Protein AF-A0A8J9RYU3-F1 (afdb_monomer_lite)

InterPro domains:
  IPR037034 RNA polymerase Rpb2, domain 2 superfamily [G3DSA:3.90.1110.10] (26-103)

Sequence (103 aa):
DNEFGGYFIVGGIERCVRLLQVPRRNHATAIQRSSYKNRGNTYTDLGVAMRCARHNGDMSAITNTVHYLTTGGANLKFVAKKQEFLIPAILILRALSGSESQT

Foldseek 3Di:
DDDDDQWDQDVNDTGHDDDDDDPDAQDWDWFQAPCQCVVDVFWHSTKIWHFYADPPPPRDTWIWMWTQTPVRWIWIWTADPNDIDTHTPVVVVDVVVDDPPPD

Organism: Phaeodactylum tricornutum (NCBI:txid2850)

Radius of gyration: 20.26 Å; chains: 1; bounding box: 52×33×67 Å

Structure (mmCIF, N/CA/C/O backbone):
data_AF-A0A8J9RYU3-F1
#
_entry.id   AF-A0A8J9RYU3-F1
#
loop_
_atom_site.group_PDB
_atom_site.id
_atom_site.type_symbol
_atom_site.label_atom_id
_atom_site.label_alt_id
_atom_site.label_comp_id
_atom_site.label_asym_id
_atom_site.label_entity_id
_atom_site.label_seq_id
_atom_site.pdbx_PDB_ins_code
_atom_site.Cartn_x
_atom_site.Cartn_y
_atom_site.Cartn_z
_atom_site.occupancy
_atom_site.B_iso_or_equiv
_atom_site.auth_seq_id
_atom_site.auth_comp_id
_atom_site.auth_asym_id
_atom_site.auth_atom_id
_atom_site.pdbx_PDB_model_num
ATOM 1 N N . ASP A 1 1 ? 30.457 16.343 -27.448 1.00 52.69 1 ASP A N 1
ATOM 2 C CA . ASP A 1 1 ? 30.043 15.065 -26.839 1.00 52.69 1 ASP A CA 1
ATOM 3 C C . ASP A 1 1 ? 29.448 15.297 -25.459 1.00 52.69 1 ASP A C 1
ATOM 5 O O . ASP A 1 1 ? 30.191 15.396 -24.496 1.00 52.69 1 ASP A O 1
ATOM 9 N N . ASN A 1 2 ? 28.126 15.473 -25.365 1.00 79.12 2 ASN A N 1
ATOM 10 C CA . ASN A 1 2 ? 27.411 15.598 -24.087 1.00 79.12 2 ASN A CA 1
ATOM 11 C C . ASN A 1 2 ? 26.034 14.932 -24.221 1.00 79.12 2 ASN A C 1
ATOM 13 O O . ASN A 1 2 ? 25.057 15.584 -24.581 1.00 79.12 2 ASN A O 1
ATOM 17 N N . GLU A 1 3 ? 25.989 13.624 -23.971 1.00 89.69 3 GLU A N 1
ATOM 18 C CA . GLU A 1 3 ? 24.761 12.824 -23.941 1.00 89.69 3 GLU A CA 1
ATOM 19 C C . GLU A 1 3 ? 24.298 12.639 -22.488 1.00 89.69 3 GLU A C 1
ATOM 21 O O . GLU A 1 3 ? 25.108 12.318 -21.617 1.00 89.69 3 GLU A O 1
ATOM 26 N N . PHE A 1 4 ? 23.004 12.849 -22.217 1.00 88.06 4 PHE A N 1
ATOM 27 C CA . PHE A 1 4 ? 22.453 12.839 -20.854 1.00 88.06 4 PHE A CA 1
ATOM 28 C C . PHE A 1 4 ? 22.005 11.446 -20.379 1.00 88.06 4 PHE A C 1
ATOM 30 O O . PHE A 1 4 ? 22.018 11.186 -19.174 1.00 88.06 4 PHE A O 1
ATOM 37 N N . GLY A 1 5 ? 21.621 10.545 -21.293 1.00 92.81 5 GLY A N 1
ATOM 38 C CA . GLY A 1 5 ? 21.154 9.197 -20.947 1.00 92.81 5 GLY A CA 1
ATOM 39 C C . GLY A 1 5 ? 19.857 9.166 -20.117 1.00 92.81 5 GLY A C 1
ATOM 40 O O . GLY A 1 5 ? 19.073 10.113 -20.096 1.00 92.81 5 GLY A O 1
ATOM 41 N N . GLY A 1 6 ? 19.596 8.043 -19.430 1.00 93.69 6 GLY A N 1
ATOM 42 C CA . GLY A 1 6 ? 18.413 7.871 -18.561 1.00 93.69 6 GLY A CA 1
ATOM 43 C C . GLY A 1 6 ? 17.148 7.336 -19.253 1.00 93.69 6 GLY A C 1
ATOM 44 O O . GLY A 1 6 ? 16.065 7.337 -18.663 1.00 93.69 6 GLY A O 1
ATOM 45 N N . TYR A 1 7 ? 17.278 6.852 -20.485 1.00 96.06 7 TYR A N 1
ATOM 46 C CA . TYR A 1 7 ? 16.232 6.186 -21.260 1.00 96.06 7 TYR A CA 1
ATOM 47 C C . TYR A 1 7 ? 16.666 4.768 -21.661 1.00 96.06 7 TYR A C 1
ATOM 49 O O . TYR A 1 7 ? 17.810 4.359 -21.484 1.00 96.06 7 TYR A O 1
ATOM 57 N N . PHE A 1 8 ? 15.722 4.002 -22.188 1.00 97.12 8 PHE A N 1
ATOM 58 C CA . PHE A 1 8 ? 15.883 2.645 -22.689 1.00 97.12 8 PHE A CA 1
ATOM 59 C C . PHE A 1 8 ? 15.612 2.628 -24.190 1.00 97.12 8 PHE A C 1
ATOM 61 O O . PHE A 1 8 ? 14.693 3.300 -24.652 1.00 97.12 8 PHE A O 1
ATOM 68 N N . ILE A 1 9 ? 16.347 1.813 -24.946 1.00 96.75 9 ILE A N 1
ATOM 69 C CA . ILE A 1 9 ? 16.059 1.570 -26.364 1.00 96.75 9 ILE A CA 1
ATOM 70 C C . ILE A 1 9 ? 15.186 0.319 -26.468 1.00 96.75 9 ILE A C 1
ATOM 72 O O . ILE A 1 9 ? 15.591 -0.771 -26.071 1.00 96.75 9 ILE A O 1
ATOM 76 N N . VAL A 1 10 ? 13.980 0.468 -27.010 1.00 97.06 10 VAL A N 1
ATOM 77 C CA . VAL A 1 10 ? 13.015 -0.622 -27.192 1.00 97.06 10 VAL A CA 1
ATOM 78 C C . VAL A 1 10 ? 12.628 -0.679 -28.663 1.00 97.06 10 VAL A C 1
ATOM 80 O O . VAL A 1 10 ? 11.875 0.167 -29.142 1.00 97.06 10 VAL A O 1
ATOM 83 N N . GLY A 1 11 ? 13.170 -1.661 -29.388 1.00 95.94 11 GLY A N 1
ATOM 84 C CA . GLY A 1 11 ? 12.921 -1.818 -30.826 1.00 95.94 11 GLY A CA 1
ATOM 85 C C . GLY A 1 11 ? 13.390 -0.623 -31.665 1.00 95.94 11 GLY A C 1
ATOM 86 O O . GLY A 1 11 ? 12.706 -0.241 -32.605 1.00 95.94 11 GLY A O 1
ATOM 87 N N . GLY A 1 12 ? 14.510 0.005 -31.291 1.00 95.88 12 GLY A N 1
ATOM 88 C CA . GLY A 1 12 ? 15.053 1.188 -31.975 1.00 95.88 12 GLY A CA 1
ATOM 89 C C . GLY A 1 12 ? 14.433 2.526 -31.553 1.00 95.88 12 GLY A C 1
ATOM 90 O O . GLY A 1 12 ? 14.837 3.559 -32.069 1.00 95.88 12 GLY A O 1
ATOM 91 N N . ILE A 1 13 ? 13.483 2.524 -30.610 1.00 97.00 13 ILE A N 1
ATOM 92 C CA . ILE A 1 13 ? 12.847 3.738 -30.080 1.00 97.00 13 ILE A CA 1
ATOM 93 C C . ILE A 1 13 ? 13.328 3.995 -28.653 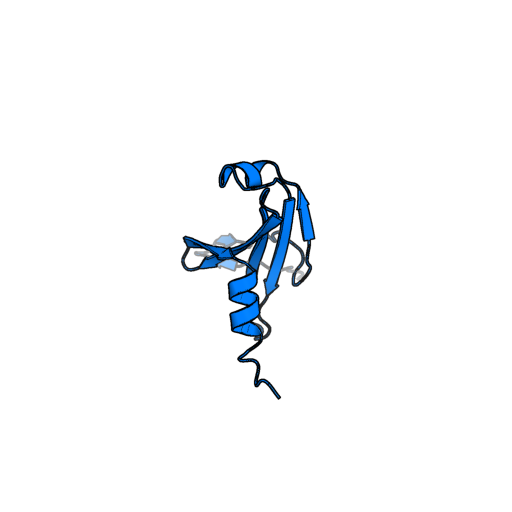1.00 97.00 13 ILE A C 1
ATOM 95 O O . ILE A 1 13 ? 13.267 3.103 -27.804 1.00 97.00 13 ILE A O 1
ATOM 99 N N . GLU A 1 14 ? 13.731 5.228 -28.369 1.00 96.44 14 GLU A N 1
ATOM 100 C CA . GLU A 1 14 ? 14.082 5.684 -27.025 1.00 96.44 14 GLU A CA 1
ATOM 101 C C . GLU A 1 14 ? 12.830 5.889 -26.163 1.00 96.44 14 GLU A C 1
ATOM 103 O O . GLU A 1 14 ? 11.849 6.519 -26.566 1.00 96.44 14 GLU A O 1
ATOM 108 N N . ARG A 1 15 ? 12.838 5.326 -24.954 1.00 95.75 15 ARG A N 1
ATOM 109 C CA . ARG A 1 15 ? 11.725 5.364 -24.001 1.00 95.75 15 ARG A CA 1
ATOM 110 C C . ARG A 1 15 ? 12.237 5.619 -22.595 1.00 95.75 15 ARG A C 1
ATOM 112 O O . ARG A 1 15 ? 13.169 4.962 -22.152 1.00 95.75 15 ARG A O 1
ATOM 119 N N . CYS A 1 16 ? 11.582 6.487 -21.838 1.00 95.06 16 CYS A N 1
ATOM 120 C CA . CYS A 1 16 ? 11.905 6.713 -20.431 1.00 95.06 16 CYS A CA 1
ATOM 121 C C . CYS A 1 16 ? 10.783 6.209 -19.512 1.00 95.06 16 CYS A C 1
ATOM 123 O O . CYS A 1 16 ? 9.599 6.249 -19.854 1.00 95.06 16 CYS A O 1
ATOM 125 N N . VAL A 1 17 ? 11.153 5.728 -18.322 1.00 95.25 17 VAL A N 1
ATOM 126 C CA . VAL A 1 17 ? 10.183 5.421 -17.265 1.00 95.25 17 VAL A CA 1
ATOM 127 C C . VAL A 1 17 ? 9.947 6.693 -16.465 1.00 95.25 17 VAL A C 1
ATOM 129 O O . VAL A 1 17 ? 10.867 7.244 -15.865 1.00 95.25 17 VAL A O 1
ATOM 132 N N . ARG A 1 18 ? 8.702 7.170 -16.445 1.00 95.25 18 ARG A N 1
ATOM 133 C CA . ARG A 1 18 ? 8.343 8.383 -15.710 1.00 95.25 18 ARG A CA 1
ATOM 134 C C . ARG A 1 18 ? 8.452 8.159 -14.200 1.00 95.25 18 ARG A C 1
ATOM 136 O O . ARG A 1 18 ? 7.908 7.192 -13.669 1.00 95.25 18 ARG A O 1
ATOM 143 N N . LEU A 1 19 ? 9.085 9.103 -13.505 1.00 95.38 19 LEU A N 1
ATOM 144 C CA . LEU A 1 19 ? 9.115 9.128 -12.044 1.00 95.38 19 LEU A CA 1
ATOM 145 C C . LEU A 1 19 ? 7.708 9.372 -11.478 1.00 95.38 19 LEU A C 1
ATOM 147 O O . LEU A 1 19 ? 6.964 10.225 -11.968 1.00 95.38 19 LEU A O 1
ATOM 151 N N . LEU A 1 20 ? 7.354 8.628 -10.430 1.00 95.00 20 LEU A N 1
ATOM 152 C CA . LEU A 1 20 ? 6.058 8.717 -9.759 1.00 95.00 20 LEU A CA 1
ATOM 153 C C . LEU A 1 20 ? 6.231 9.232 -8.332 1.00 95.00 20 LEU A C 1
ATOM 155 O O . LEU A 1 20 ? 7.050 8.719 -7.569 1.00 95.00 20 LEU A O 1
ATOM 159 N N . GLN A 1 21 ? 5.406 10.205 -7.950 1.00 95.94 21 GLN A N 1
ATOM 160 C CA . GLN A 1 21 ? 5.292 10.623 -6.560 1.00 95.94 21 GLN A CA 1
ATOM 161 C C . GLN A 1 21 ? 4.409 9.625 -5.808 1.00 95.94 21 GLN A C 1
ATOM 163 O O . GLN A 1 21 ? 3.259 9.385 -6.173 1.00 95.94 21 GLN A O 1
ATOM 168 N N . VAL A 1 22 ? 4.954 9.041 -4.745 1.00 95.62 22 VAL A N 1
ATOM 169 C CA . VAL A 1 22 ? 4.280 8.029 -3.922 1.00 95.62 22 VAL A CA 1
ATOM 170 C C . VAL A 1 22 ? 4.283 8.449 -2.449 1.00 95.62 22 VAL A C 1
ATOM 172 O O . VAL A 1 22 ? 5.119 9.268 -2.057 1.00 95.62 22 VAL A O 1
ATOM 175 N N . PRO A 1 23 ? 3.384 7.901 -1.606 1.00 95.62 23 PRO A N 1
ATOM 176 C CA . PRO A 1 23 ? 3.387 8.186 -0.174 1.00 95.62 23 PRO A CA 1
ATOM 177 C C . PRO A 1 23 ? 4.739 7.887 0.477 1.00 95.62 23 PRO A C 1
ATOM 179 O O . PRO A 1 23 ? 5.422 6.919 0.115 1.00 95.62 23 PRO A O 1
ATOM 182 N N . ARG A 1 24 ? 5.099 8.698 1.478 1.00 95.25 24 ARG A N 1
ATOM 183 C CA . ARG A 1 24 ? 6.353 8.556 2.221 1.00 95.25 24 ARG A CA 1
ATOM 184 C C . ARG A 1 24 ? 6.474 7.148 2.813 1.00 95.25 24 ARG A C 1
ATOM 186 O O . ARG A 1 24 ? 5.549 6.614 3.421 1.00 95.25 24 ARG A O 1
ATOM 193 N N . ARG A 1 25 ? 7.647 6.549 2.623 1.00 94.75 25 ARG A N 1
ATOM 194 C CA . ARG A 1 25 ? 7.990 5.209 3.108 1.00 94.75 25 ARG A CA 1
ATOM 195 C C . ARG A 1 25 ? 8.129 5.196 4.630 1.00 94.75 25 ARG A C 1
ATOM 197 O O . ARG A 1 25 ? 8.725 6.116 5.184 1.00 94.75 25 ARG A O 1
ATOM 204 N N . ASN A 1 26 ? 7.639 4.134 5.267 1.00 94.81 26 ASN A N 1
ATOM 205 C CA . ASN A 1 26 ? 7.784 3.850 6.701 1.00 94.81 26 ASN A CA 1
ATOM 206 C C . ASN A 1 26 ? 7.358 5.024 7.601 1.00 94.81 26 ASN A C 1
ATOM 208 O O . ASN A 1 26 ? 8.000 5.324 8.602 1.00 94.81 26 ASN A O 1
ATOM 212 N N . HIS A 1 27 ? 6.285 5.712 7.216 1.00 97.12 27 HIS A N 1
ATOM 213 C CA . HIS A 1 27 ? 5.720 6.823 7.966 1.00 97.12 27 HIS A CA 1
ATOM 214 C C . HIS A 1 27 ? 4.213 6.611 8.111 1.00 97.12 27 HIS A C 1
ATOM 216 O O . HIS A 1 27 ? 3.534 6.316 7.125 1.00 97.12 27 HIS A O 1
ATOM 222 N N . ALA A 1 28 ? 3.712 6.709 9.342 1.00 97.81 28 ALA A N 1
ATOM 223 C CA . ALA A 1 28 ? 2.291 6.597 9.636 1.00 97.81 28 ALA A CA 1
ATOM 224 C C . ALA A 1 28 ? 1.607 7.925 9.308 1.00 97.81 28 ALA A C 1
ATOM 226 O O . ALA A 1 28 ? 1.869 8.938 9.951 1.00 97.81 28 ALA A O 1
ATOM 227 N N . THR A 1 29 ? 0.734 7.923 8.307 1.00 98.00 29 THR A N 1
ATOM 228 C CA . THR A 1 29 ? -0.031 9.105 7.912 1.00 98.00 29 THR A CA 1
ATOM 229 C C . THR A 1 29 ? -1.468 8.953 8.382 1.00 98.00 29 THR A C 1
ATOM 231 O O . THR A 1 29 ? -2.153 8.006 7.990 1.00 98.00 29 THR A O 1
ATOM 234 N N . ALA A 1 30 ? -1.926 9.894 9.207 1.00 97.75 30 ALA A N 1
ATOM 235 C CA . ALA A 1 30 ? -3.337 10.038 9.5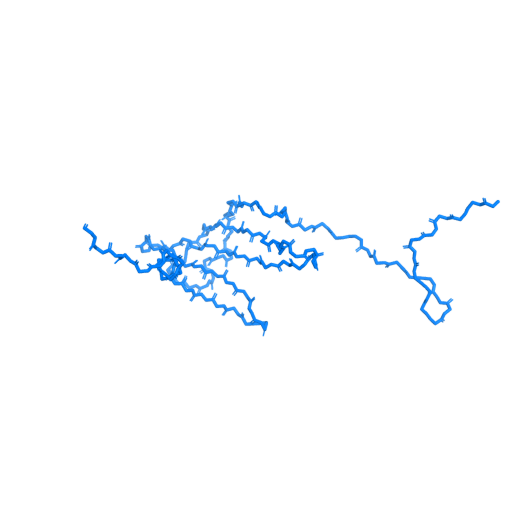38 1.00 97.75 30 ALA A CA 1
ATOM 236 C C . ALA A 1 30 ? -4.093 10.566 8.312 1.00 97.75 30 ALA A C 1
ATOM 238 O O . ALA A 1 30 ? -3.682 11.542 7.686 1.00 97.75 30 ALA A O 1
ATOM 239 N N . ILE A 1 31 ? -5.173 9.887 7.942 1.00 96.56 31 ILE A N 1
ATOM 240 C CA . ILE A 1 31 ? -5.974 10.182 6.759 1.00 96.56 31 ILE A CA 1
ATOM 241 C C . ILE A 1 31 ? -7.434 10.250 7.185 1.00 96.56 31 ILE A C 1
ATOM 243 O O . ILE A 1 31 ? -7.975 9.285 7.724 1.00 96.56 31 ILE A O 1
ATOM 247 N N . GLN A 1 32 ? -8.076 11.368 6.864 1.00 97.25 32 GLN A N 1
ATOM 248 C CA . GLN A 1 32 ? -9.524 11.490 6.882 1.00 97.25 32 GLN A CA 1
ATOM 249 C C . GLN A 1 32 ? -10.027 11.480 5.436 1.00 97.25 32 GLN A C 1
ATOM 251 O O . GLN A 1 32 ? -9.680 12.356 4.643 1.00 97.25 32 GLN A O 1
ATOM 256 N N . ARG A 1 33 ? -10.792 10.453 5.054 1.00 95.62 33 ARG A N 1
ATOM 257 C CA . ARG A 1 33 ? -11.303 10.297 3.687 1.00 95.62 33 ARG A CA 1
ATOM 258 C C . ARG A 1 33 ? -12.717 9.725 3.69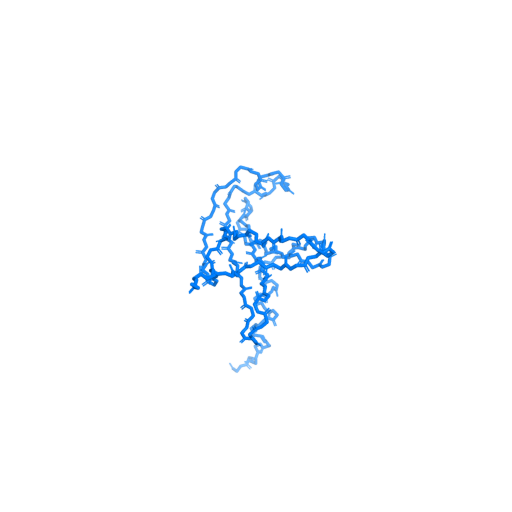9 1.00 95.62 33 ARG A C 1
ATOM 260 O O . ARG A 1 33 ? -12.942 8.611 4.163 1.00 95.62 33 ARG A O 1
ATOM 267 N N . SER A 1 34 ? -13.651 10.446 3.080 1.00 95.50 34 SER A N 1
ATOM 268 C CA . SER A 1 34 ? -15.063 10.048 2.965 1.00 95.50 34 SER A CA 1
ATOM 269 C C . SER A 1 34 ? -15.253 8.651 2.368 1.00 95.50 34 SER A C 1
ATOM 271 O O . SER A 1 34 ? -16.099 7.895 2.836 1.00 95.50 34 SER A O 1
ATOM 273 N N . SER A 1 35 ? -14.413 8.255 1.407 1.00 95.19 35 SER A N 1
ATOM 274 C CA . SER A 1 35 ? -14.484 6.935 0.771 1.00 95.19 35 SER A CA 1
ATOM 275 C C . SER A 1 35 ? -14.258 5.759 1.730 1.00 95.19 35 SER A C 1
ATOM 277 O O . SER A 1 35 ? -14.541 4.627 1.353 1.00 95.19 35 SER A O 1
ATOM 279 N N . TYR A 1 36 ? -13.713 5.971 2.935 1.00 95.50 36 TYR A N 1
ATOM 280 C CA . TYR A 1 36 ? -13.578 4.894 3.923 1.00 95.50 36 TYR A CA 1
ATOM 281 C C . TYR A 1 36 ? -14.934 4.455 4.480 1.00 95.50 36 TYR A C 1
ATOM 283 O O . TYR A 1 36 ? -15.119 3.262 4.714 1.00 95.50 36 TYR A O 1
ATOM 291 N N . LYS A 1 37 ? -15.911 5.367 4.559 1.00 95.25 37 LYS A N 1
ATOM 292 C CA . LYS A 1 37 ? -17.291 5.052 4.964 1.00 95.25 37 LYS A CA 1
ATOM 293 C C . LYS A 1 37 ? -17.981 4.095 3.985 1.00 95.25 37 LYS A C 1
ATOM 295 O O . LYS A 1 37 ? -18.806 3.285 4.389 1.00 95.25 37 LYS A O 1
ATOM 300 N N . ASN A 1 38 ? -17.579 4.103 2.713 1.00 93.62 38 ASN A N 1
ATOM 301 C 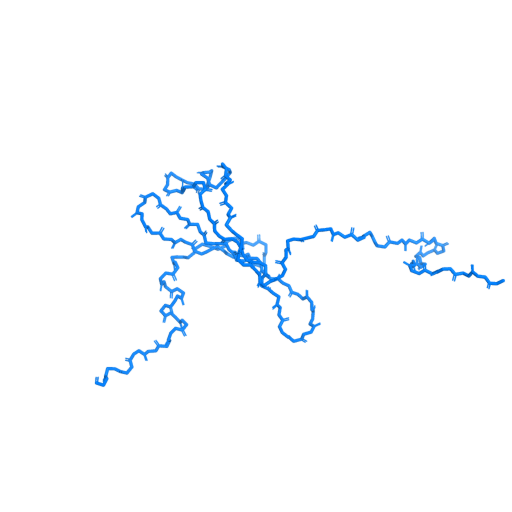CA . ASN A 1 38 ? -18.159 3.237 1.679 1.00 93.62 38 ASN A CA 1
ATOM 302 C C . ASN A 1 38 ? -17.821 1.744 1.864 1.00 93.62 38 ASN A C 1
ATOM 304 O O . ASN A 1 38 ? -18.342 0.913 1.128 1.00 93.62 38 ASN A O 1
ATOM 308 N N . ARG A 1 39 ? -16.942 1.383 2.812 1.00 89.56 39 ARG A N 1
ATOM 309 C CA . ARG A 1 39 ? -16.583 -0.018 3.103 1.00 89.56 39 ARG A CA 1
ATOM 310 C C . ARG A 1 39 ? -17.637 -0.758 3.933 1.00 89.56 39 ARG A C 1
ATOM 312 O O . ARG A 1 39 ? -17.586 -1.981 4.003 1.00 89.56 39 ARG A O 1
ATOM 319 N N . GLY A 1 40 ? -18.563 -0.036 4.560 1.00 90.94 40 GLY A N 1
ATOM 320 C CA . GLY A 1 40 ? -19.658 -0.600 5.344 1.00 90.94 40 GLY A CA 1
ATOM 321 C C . GLY A 1 40 ? -20.093 0.333 6.469 1.00 90.94 40 GLY A C 1
ATOM 322 O O . GLY A 1 40 ? -19.353 1.227 6.868 1.00 90.94 40 GLY A O 1
ATOM 323 N N . ASN A 1 41 ? -21.283 0.096 7.019 1.00 91.75 41 ASN A N 1
ATOM 324 C CA . ASN A 1 41 ? -21.938 1.013 7.961 1.00 91.75 41 ASN A CA 1
ATOM 325 C C . ASN A 1 41 ? -21.158 1.259 9.262 1.00 91.75 41 ASN A C 1
ATOM 327 O O . ASN A 1 41 ? -21.377 2.266 9.929 1.00 91.75 41 ASN A O 1
ATOM 331 N N . THR A 1 42 ? -20.264 0.348 9.641 1.00 95.25 42 THR A N 1
ATOM 332 C CA . THR A 1 42 ? -19.446 0.477 10.852 1.00 95.25 42 THR A CA 1
ATOM 333 C C . THR A 1 42 ? -18.154 1.258 10.628 1.00 95.25 42 THR A C 1
ATOM 335 O O . THR A 1 42 ? -17.462 1.557 11.596 1.00 95.25 42 THR A O 1
ATOM 338 N N . TYR A 1 43 ? -17.797 1.599 9.386 1.00 96.31 43 TYR A N 1
ATOM 339 C CA . TYR A 1 43 ? -16.557 2.310 9.083 1.00 96.31 43 TYR A CA 1
ATOM 340 C C . TYR A 1 43 ? -16.711 3.820 9.248 1.00 96.31 43 TYR A C 1
ATOM 342 O O . TYR A 1 43 ? -17.677 4.426 8.784 1.00 96.31 43 TYR A O 1
ATOM 350 N N . THR A 1 44 ? -15.705 4.442 9.860 1.00 97.19 44 THR A N 1
ATOM 351 C CA . THR A 1 44 ? -15.566 5.902 9.878 1.00 97.19 44 THR A CA 1
ATOM 352 C C . THR A 1 44 ? -14.755 6.392 8.673 1.00 97.19 44 THR A C 1
ATOM 354 O O . THR A 1 44 ? -14.200 5.613 7.896 1.00 97.19 44 THR A O 1
ATOM 357 N N . ASP A 1 45 ? -14.674 7.709 8.501 1.00 97.44 45 ASP A N 1
ATOM 358 C CA . ASP A 1 45 ? -13.766 8.368 7.558 1.00 97.44 45 ASP A CA 1
ATOM 359 C C . ASP A 1 45 ? -12.314 8.420 8.055 1.00 97.44 45 ASP A C 1
ATOM 361 O O . ASP A 1 45 ? -11.443 8.874 7.317 1.00 97.44 45 ASP A O 1
ATOM 365 N N . LEU A 1 46 ? -12.038 7.940 9.269 1.00 97.56 46 LEU A N 1
ATOM 366 C CA . LEU A 1 46 ? -10.729 8.007 9.905 1.00 97.56 46 LEU A CA 1
ATOM 367 C C . LEU A 1 46 ? -9.919 6.731 9.658 1.00 97.56 46 LEU A C 1
ATOM 369 O O . LEU A 1 46 ? -10.404 5.601 9.786 1.00 97.56 46 LEU A O 1
ATOM 373 N N . GLY A 1 47 ? -8.639 6.907 9.351 1.00 97.19 47 GLY A N 1
ATOM 374 C CA . GLY A 1 47 ? -7.690 5.808 9.325 1.00 97.19 47 GLY A CA 1
ATOM 375 C C . GLY A 1 47 ? -6.240 6.263 9.312 1.00 97.19 47 GLY A C 1
ATOM 376 O O . GLY A 1 47 ? -5.927 7.420 9.047 1.00 97.19 47 GLY A O 1
ATOM 377 N N . VAL A 1 48 ? -5.341 5.324 9.578 1.00 98.00 48 VAL A N 1
ATOM 378 C CA . VAL A 1 48 ? -3.893 5.535 9.509 1.00 98.00 48 VAL A CA 1
ATOM 379 C C . VAL A 1 48 ? -3.329 4.605 8.452 1.00 98.00 48 VAL A C 1
ATOM 381 O O . VAL A 1 48 ? -3.502 3.392 8.539 1.00 98.00 48 VAL A O 1
ATOM 384 N N . ALA A 1 49 ? -2.656 5.159 7.446 1.00 97.56 49 ALA A N 1
ATOM 385 C CA . ALA A 1 49 ? -1.994 4.374 6.412 1.00 97.56 49 ALA A CA 1
ATOM 386 C C . ALA A 1 49 ? -0.476 4.473 6.546 1.00 97.56 49 ALA A C 1
ATOM 388 O O . ALA A 1 49 ? 0.072 5.545 6.797 1.00 97.56 49 ALA A O 1
ATOM 389 N N . MET A 1 50 ? 0.206 3.353 6.330 1.00 97.94 50 MET A N 1
ATOM 390 C CA . MET A 1 50 ? 1.660 3.293 6.281 1.00 97.94 50 MET A CA 1
ATOM 391 C C . MET A 1 50 ? 2.094 2.478 5.068 1.00 97.94 50 MET A C 1
ATOM 393 O O . MET A 1 50 ? 1.655 1.344 4.873 1.00 97.94 50 MET A O 1
ATOM 397 N N . ARG A 1 51 ? 2.984 3.053 4.255 1.00 96.75 51 ARG A N 1
ATOM 398 C CA . ARG A 1 51 ? 3.678 2.332 3.183 1.00 96.75 51 ARG A CA 1
ATOM 399 C C . ARG A 1 51 ? 4.940 1.690 3.755 1.00 96.75 51 ARG A C 1
ATOM 401 O O . ARG A 1 51 ? 5.982 2.341 3.833 1.00 96.75 51 ARG A O 1
ATOM 408 N N . CYS A 1 52 ? 4.831 0.433 4.163 1.00 95.69 52 CYS A N 1
ATOM 409 C CA . CYS A 1 52 ? 5.916 -0.354 4.736 1.00 95.69 52 CYS A CA 1
ATOM 410 C C . CYS A 1 52 ? 6.780 -0.921 3.608 1.00 95.69 52 CYS A C 1
ATOM 412 O O . CYS A 1 52 ? 6.293 -1.711 2.801 1.00 95.69 52 CYS A O 1
ATOM 414 N N . ALA A 1 53 ? 8.045 -0.521 3.533 1.00 95.00 53 ALA A N 1
ATOM 415 C CA . ALA A 1 53 ? 8.990 -1.121 2.598 1.00 95.00 53 ALA A CA 1
ATOM 416 C C . ALA A 1 53 ? 9.836 -2.193 3.263 1.00 95.00 53 ALA A C 1
ATOM 418 O O . ALA A 1 53 ? 10.169 -2.095 4.447 1.00 95.00 53 ALA A O 1
ATOM 419 N N . ARG A 1 54 ? 10.211 -3.195 2.473 1.00 93.31 54 ARG A N 1
ATOM 420 C CA . ARG A 1 54 ? 11.032 -4.297 2.951 1.00 93.31 54 ARG A CA 1
ATOM 421 C C . ARG A 1 54 ? 12.484 -3.856 3.167 1.00 93.31 54 ARG A C 1
ATOM 423 O O . ARG A 1 54 ? 13.004 -3.000 2.455 1.00 93.31 54 ARG A O 1
ATOM 430 N N . HIS A 1 55 ? 13.129 -4.439 4.178 1.00 91.19 55 HIS A N 1
ATOM 431 C CA . HIS A 1 55 ? 14.510 -4.120 4.560 1.00 91.19 55 HIS A CA 1
ATOM 432 C C . HIS A 1 55 ? 15.565 -4.824 3.688 1.00 91.19 55 HIS A C 1
ATOM 434 O O . HIS A 1 55 ? 16.714 -4.407 3.672 1.00 91.19 55 HIS A O 1
ATOM 440 N N . ASN A 1 56 ? 15.185 -5.877 2.959 1.00 90.94 56 ASN A N 1
ATOM 441 C CA . ASN A 1 56 ? 16.073 -6.732 2.157 1.00 90.94 56 ASN A CA 1
ATOM 442 C C . ASN A 1 56 ? 16.594 -6.072 0.861 1.00 90.94 56 ASN A C 1
ATOM 444 O O . ASN A 1 56 ? 17.170 -6.756 0.022 1.00 90.94 56 ASN A O 1
ATOM 448 N N . GLY A 1 57 ? 16.347 -4.776 0.660 1.00 84.88 57 GLY A N 1
ATOM 449 C CA . GLY A 1 57 ? 16.836 -4.023 -0.496 1.00 84.88 57 GLY A CA 1
ATOM 450 C C . GLY A 1 57 ? 16.011 -4.158 -1.781 1.00 84.88 57 GLY A C 1
ATOM 451 O O . GLY A 1 57 ? 16.273 -3.416 -2.721 1.00 84.88 57 GLY A O 1
ATOM 452 N N . ASP A 1 58 ? 14.972 -5.001 -1.832 1.00 92.38 58 ASP A N 1
ATOM 453 C CA . ASP A 1 58 ? 14.187 -5.257 -3.058 1.00 92.38 58 ASP A CA 1
ATOM 454 C C . ASP A 1 58 ? 13.229 -4.114 -3.468 1.00 92.38 58 ASP A C 1
ATOM 456 O O . ASP A 1 58 ? 12.461 -4.246 -4.420 1.00 92.38 58 ASP A O 1
ATOM 460 N N . MET A 1 59 ? 13.261 -2.985 -2.745 1.00 90.69 59 MET A N 1
ATOM 461 C CA . MET A 1 59 ? 12.404 -1.796 -2.901 1.00 90.69 59 MET A CA 1
ATOM 462 C C . MET A 1 59 ? 10.887 -2.073 -2.921 1.00 90.69 59 MET A C 1
ATOM 464 O O . MET A 1 59 ? 10.092 -1.144 -3.116 1.00 90.69 59 MET A O 1
ATOM 468 N N . SER A 1 60 ? 10.468 -3.312 -2.650 1.00 93.31 60 SER A N 1
ATOM 469 C CA . SER A 1 60 ? 9.069 -3.700 -2.571 1.00 93.31 60 SER A CA 1
ATOM 470 C C . SER A 1 60 ? 8.423 -3.076 -1.337 1.00 93.31 60 SER A C 1
ATOM 472 O O . SER A 1 60 ? 9.062 -2.833 -0.305 1.00 93.31 60 SER A O 1
ATOM 474 N N . ALA A 1 61 ? 7.135 -2.759 -1.451 1.00 94.62 61 ALA A N 1
ATOM 475 C CA . ALA A 1 61 ? 6.392 -2.152 -0.362 1.00 94.62 61 ALA A CA 1
ATOM 476 C C . ALA A 1 61 ? 4.952 -2.649 -0.313 1.00 94.62 61 ALA A C 1
ATOM 478 O O . ALA A 1 61 ? 4.326 -2.888 -1.345 1.00 94.62 61 ALA A O 1
ATOM 479 N N . ILE A 1 62 ? 4.426 -2.732 0.905 1.00 95.50 62 ILE A N 1
ATOM 480 C CA . ILE A 1 62 ? 3.034 -3.049 1.205 1.00 95.50 62 ILE A CA 1
ATOM 481 C C . ILE A 1 62 ? 2.438 -1.861 1.947 1.00 95.50 62 ILE A C 1
ATOM 483 O O . ILE A 1 62 ? 3.029 -1.330 2.888 1.00 95.50 62 ILE A O 1
ATOM 487 N N . THR A 1 63 ? 1.258 -1.428 1.519 1.00 96.81 63 THR A N 1
ATOM 488 C CA . THR A 1 63 ? 0.499 -0.410 2.242 1.00 96.81 63 THR A CA 1
ATOM 489 C C . THR A 1 63 ? -0.461 -1.086 3.203 1.00 96.81 63 THR A C 1
ATOM 491 O O . THR A 1 63 ? -1.410 -1.744 2.776 1.00 96.81 63 THR A O 1
ATOM 494 N N . ASN A 1 64 ? -0.223 -0.875 4.492 1.00 97.31 64 ASN A N 1
ATOM 495 C CA . ASN A 1 64 ? -1.134 -1.261 5.558 1.00 97.31 64 ASN A CA 1
ATOM 496 C C . ASN A 1 64 ? -2.007 -0.061 5.918 1.00 97.31 64 ASN A C 1
ATOM 498 O O . ASN A 1 64 ? -1.532 1.077 5.941 1.00 97.31 64 ASN A O 1
ATOM 502 N N . THR A 1 65 ? -3.291 -0.287 6.170 1.00 97.31 65 THR A N 1
ATOM 503 C CA . THR A 1 65 ? -4.219 0.773 6.579 1.00 97.31 65 THR A CA 1
ATOM 504 C C . THR A 1 65 ? -5.051 0.306 7.754 1.00 97.31 65 THR A C 1
ATOM 506 O O . THR A 1 65 ? -5.741 -0.699 7.656 1.00 97.31 65 THR A O 1
ATOM 509 N N . VAL A 1 66 ? -4.992 1.030 8.864 1.00 97.62 66 VAL A N 1
ATOM 510 C CA . VAL A 1 66 ? -5.848 0.796 10.024 1.00 97.62 66 VAL A CA 1
ATOM 511 C C . VAL A 1 66 ? -7.060 1.704 9.901 1.00 97.62 66 VAL A C 1
ATOM 513 O O . VAL A 1 66 ? -6.917 2.921 9.809 1.00 97.62 66 VAL A O 1
ATOM 516 N N . HIS A 1 67 ? -8.244 1.109 9.878 1.00 97.56 67 HIS A N 1
ATOM 517 C CA . HIS A 1 67 ? -9.522 1.804 9.844 1.00 97.56 67 HIS A CA 1
ATOM 518 C C . HIS A 1 67 ? -10.135 1.838 11.236 1.00 97.56 67 HIS A C 1
ATOM 520 O O . HIS A 1 67 ? -10.214 0.799 11.894 1.00 97.56 67 HIS A O 1
ATOM 526 N N . TYR A 1 68 ? -10.606 3.011 11.649 1.00 97.12 68 TYR A N 1
ATOM 527 C CA . TYR A 1 68 ? -11.365 3.156 12.882 1.00 97.12 68 TYR A CA 1
ATOM 528 C C . TYR A 1 68 ? -12.852 2.885 12.630 1.00 97.12 68 TYR A C 1
ATOM 530 O O . TYR A 1 68 ? -13.423 3.354 11.637 1.00 97.12 68 TYR A O 1
ATOM 538 N N . LEU A 1 69 ? -13.474 2.113 13.517 1.00 96.75 69 LEU A N 1
ATOM 539 C CA . LEU A 1 69 ? -14.882 1.742 13.429 1.00 96.75 69 LEU A CA 1
ATOM 540 C C . LEU A 1 69 ? -15.720 2.563 14.411 1.00 96.75 69 LEU A C 1
ATOM 542 O O . LEU A 1 69 ? -15.259 2.936 15.487 1.00 96.75 69 LEU A O 1
ATOM 546 N N . THR A 1 70 ? -16.989 2.785 14.077 1.00 96.50 70 THR A N 1
ATOM 547 C CA . THR A 1 70 ? -17.962 3.459 14.953 1.00 96.50 70 THR A CA 1
ATOM 548 C C . THR A 1 70 ? -18.227 2.688 16.245 1.00 96.50 70 THR A C 1
ATOM 550 O O . THR A 1 70 ? -18.629 3.279 17.240 1.00 96.50 70 THR A O 1
ATOM 553 N N . THR A 1 71 ? -17.952 1.382 16.258 1.00 94.19 71 THR A N 1
ATOM 554 C CA . THR A 1 71 ? -18.041 0.514 17.440 1.00 94.19 71 THR A CA 1
ATOM 555 C C . THR A 1 71 ? -16.877 0.695 18.422 1.00 94.19 71 THR A C 1
ATOM 557 O O . THR A 1 71 ? -16.848 0.026 19.449 1.00 94.19 71 THR A O 1
ATOM 560 N N . GLY A 1 72 ? -15.893 1.548 18.108 1.00 93.81 72 GLY A N 1
ATOM 561 C CA . GLY A 1 72 ? -14.670 1.740 18.897 1.00 93.81 72 GLY A CA 1
ATOM 562 C C . GLY A 1 72 ? -13.547 0.748 18.571 1.00 93.81 72 GLY A C 1
ATOM 563 O O . GLY A 1 72 ? -12.439 0.874 19.088 1.00 93.81 72 GLY A O 1
ATOM 564 N N . GLY A 1 73 ? -13.806 -0.231 17.698 1.00 95.06 73 GLY A N 1
ATOM 565 C CA . GLY A 1 73 ? -12.799 -1.176 17.218 1.00 95.06 73 GLY A CA 1
ATOM 566 C C . GLY A 1 73 ? -11.910 -0.612 16.104 1.00 95.06 73 GLY A C 1
ATOM 567 O O . GLY A 1 73 ? -12.158 0.460 15.548 1.00 95.06 73 GLY A O 1
ATOM 568 N N . ALA A 1 74 ? -10.892 -1.386 15.725 1.00 96.62 74 ALA A N 1
ATOM 569 C CA . ALA A 1 74 ? -10.027 -1.070 14.595 1.00 96.62 74 ALA A CA 1
ATOM 570 C C . ALA A 1 74 ? -9.757 -2.308 13.734 1.00 96.62 74 ALA A C 1
ATOM 572 O O . ALA A 1 74 ? -9.431 -3.378 14.253 1.00 96.62 74 ALA A O 1
ATOM 573 N N . ASN A 1 75 ? -9.836 -2.140 12.414 1.00 96.81 75 ASN A N 1
ATOM 574 C CA . ASN A 1 75 ? -9.510 -3.177 11.437 1.00 96.81 75 ASN A CA 1
ATOM 575 C C . ASN A 1 75 ? -8.250 -2.796 10.666 1.00 96.81 75 ASN A C 1
ATOM 577 O O . ASN A 1 75 ? -8.158 -1.693 10.128 1.00 96.81 75 ASN A O 1
ATOM 581 N N . LEU A 1 76 ? -7.302 -3.721 10.560 1.00 97.56 76 LEU A N 1
ATOM 582 C CA . LEU A 1 76 ? -6.128 -3.582 9.712 1.00 97.56 76 LEU A CA 1
ATOM 583 C C . LEU A 1 76 ? -6.413 -4.191 8.340 1.00 97.56 76 LEU A C 1
ATOM 585 O O . LEU A 1 76 ? -6.814 -5.349 8.217 1.00 97.56 76 LEU A O 1
ATOM 589 N N . LYS A 1 77 ? -6.179 -3.383 7.310 1.00 96.62 77 LYS A N 1
ATOM 590 C CA . LYS A 1 77 ? -6.330 -3.714 5.902 1.00 96.62 77 LYS A CA 1
ATOM 591 C C . LYS A 1 77 ? -4.972 -3.852 5.228 1.00 96.62 77 LYS A C 1
ATOM 593 O O . LYS A 1 77 ? -4.136 -2.953 5.325 1.00 96.62 77 LYS A O 1
ATOM 598 N N . PHE A 1 78 ? -4.797 -4.932 4.477 1.00 96.56 78 PHE A N 1
ATOM 599 C CA . PHE A 1 78 ? -3.668 -5.144 3.571 1.00 96.56 78 PHE A CA 1
ATOM 600 C C . PHE A 1 78 ? -4.154 -5.767 2.258 1.00 96.56 78 PHE A C 1
ATOM 602 O O . PHE A 1 78 ? -5.295 -6.217 2.148 1.00 96.56 78 PHE A O 1
ATOM 609 N N . VAL A 1 79 ? -3.305 -5.745 1.230 1.00 96.50 79 VAL A N 1
ATOM 610 C CA . VAL A 1 79 ? -3.612 -6.333 -0.080 1.00 96.50 79 VAL A CA 1
ATOM 611 C C . VAL A 1 79 ? -2.598 -7.423 -0.376 1.00 96.50 79 VAL A C 1
ATOM 613 O O . VAL A 1 79 ? -1.396 -7.164 -0.362 1.00 96.50 79 VAL A O 1
ATOM 616 N N . ALA A 1 80 ? -3.078 -8.625 -0.677 1.00 95.31 80 ALA A N 1
ATOM 617 C CA . ALA A 1 80 ? -2.248 -9.743 -1.104 1.00 95.31 80 ALA A CA 1
ATOM 618 C C . ALA A 1 80 ? -2.869 -10.382 -2.346 1.00 95.31 80 ALA A C 1
ATOM 620 O O . ALA A 1 80 ? -4.078 -10.576 -2.406 1.00 95.31 80 ALA A O 1
ATOM 621 N N . LYS A 1 81 ? -2.052 -10.674 -3.367 1.00 95.00 81 LYS A N 1
ATOM 622 C CA . LYS A 1 81 ? -2.510 -11.273 -4.639 1.00 95.00 81 LYS A CA 1
ATOM 623 C C . LYS A 1 81 ? -3.745 -10.569 -5.245 1.00 95.00 81 LYS A C 1
ATOM 625 O O . LYS A 1 81 ? -4.662 -11.220 -5.723 1.00 95.00 81 LYS A O 1
ATOM 630 N N . LYS A 1 82 ? -3.751 -9.227 -5.232 1.00 94.31 82 LYS A N 1
ATOM 631 C CA . LYS A 1 82 ? -4.856 -8.360 -5.703 1.00 94.31 82 LYS A CA 1
ATOM 632 C C . LYS A 1 82 ? -6.177 -8.486 -4.924 1.00 94.31 82 LYS A C 1
ATOM 634 O O . LYS A 1 82 ? -7.170 -7.902 -5.341 1.00 94.31 82 LYS A O 1
ATOM 639 N N . GLN A 1 83 ? -6.186 -9.174 -3.786 1.00 96.38 83 GLN A N 1
ATOM 640 C CA . GLN A 1 83 ? -7.333 -9.268 -2.892 1.00 96.38 83 GLN A CA 1
ATOM 641 C C . GLN A 1 83 ? -7.098 -8.434 -1.632 1.00 96.38 83 GLN A C 1
ATOM 643 O O . GLN A 1 83 ? -5.996 -8.416 -1.077 1.00 96.38 83 GLN A O 1
ATOM 648 N N . GLU A 1 84 ? -8.135 -7.725 -1.190 1.00 94.56 84 GLU A N 1
ATOM 649 C CA . GLU A 1 84 ? -8.105 -6.983 0.067 1.00 94.56 84 GLU A CA 1
ATOM 650 C C . GLU A 1 84 ? -8.494 -7.895 1.233 1.00 94.56 84 GLU A C 1
ATOM 652 O O . GLU A 1 84 ? -9.508 -8.588 1.178 1.00 94.56 84 GLU A O 1
ATOM 657 N N . PHE A 1 85 ? -7.703 -7.853 2.301 1.00 96.06 85 PHE A N 1
ATOM 658 C CA . PHE A 1 85 ? -7.973 -8.550 3.553 1.00 96.06 85 PHE A CA 1
ATOM 659 C C . PHE A 1 85 ? -8.159 -7.523 4.659 1.00 96.06 85 PHE A C 1
ATOM 661 O O . PHE A 1 85 ? -7.386 -6.568 4.744 1.00 96.06 85 PHE A O 1
ATOM 668 N N . LEU A 1 86 ? -9.180 -7.719 5.493 1.00 95.62 86 LEU A N 1
ATOM 669 C CA . LEU A 1 86 ? -9.474 -6.882 6.650 1.00 95.62 86 LEU A CA 1
ATOM 670 C C . LEU A 1 86 ? -9.586 -7.779 7.873 1.00 95.62 86 LEU A C 1
ATOM 672 O O . LEU A 1 86 ? -10.412 -8.688 7.906 1.00 95.62 86 LEU A O 1
ATOM 676 N N . ILE A 1 87 ? -8.735 -7.531 8.860 1.00 96.25 87 ILE A N 1
ATOM 677 C CA . ILE A 1 87 ? -8.648 -8.339 10.074 1.00 96.25 87 ILE A CA 1
ATOM 678 C C . ILE A 1 87 ? -8.682 -7.384 11.271 1.00 96.25 87 ILE A C 1
ATOM 680 O O . ILE A 1 87 ? -8.014 -6.346 11.223 1.00 96.25 87 ILE A O 1
ATOM 684 N N . PRO A 1 88 ? -9.419 -7.700 12.350 1.00 96.38 88 PRO A N 1
ATOM 685 C CA . PRO A 1 88 ? -9.349 -6.939 13.591 1.00 96.38 88 PRO A CA 1
ATOM 686 C C . PRO A 1 88 ? -7.900 -6.743 14.047 1.00 96.38 88 PRO A C 1
ATOM 688 O O . PRO A 1 88 ? -7.142 -7.708 14.169 1.00 96.38 88 PRO A O 1
ATOM 691 N N . ALA A 1 89 ? -7.512 -5.496 14.317 1.00 95.81 89 ALA A N 1
ATOM 692 C CA . ALA A 1 89 ? -6.131 -5.144 14.650 1.00 95.81 89 ALA A CA 1
ATOM 693 C C . ALA A 1 89 ? -5.621 -5.917 15.877 1.00 95.81 89 ALA A C 1
ATOM 695 O O . ALA A 1 89 ? -4.468 -6.338 15.911 1.00 95.81 89 ALA A O 1
ATOM 696 N N . ILE A 1 90 ? -6.508 -6.184 16.841 1.00 94.44 90 ILE A N 1
ATOM 697 C CA . ILE A 1 90 ? -6.196 -6.951 18.049 1.00 94.44 90 ILE A CA 1
ATOM 698 C C . ILE A 1 90 ? -5.724 -8.380 17.755 1.00 94.44 90 ILE A C 1
ATOM 700 O O . ILE A 1 90 ? -4.818 -8.866 18.423 1.00 94.44 90 ILE A O 1
ATOM 704 N N . LEU A 1 91 ? -6.279 -9.045 16.735 1.00 95.38 91 LEU A N 1
ATOM 705 C CA . LEU A 1 91 ? -5.870 -10.407 16.379 1.00 95.38 91 LEU A CA 1
ATOM 706 C C . LEU A 1 91 ? -4.440 -10.424 15.845 1.00 95.38 91 LEU A C 1
ATOM 708 O O . LEU A 1 91 ? -3.661 -11.303 16.197 1.00 95.38 91 LEU A O 1
ATOM 712 N N . ILE A 1 92 ? -4.082 -9.424 15.038 1.00 95.31 92 ILE A N 1
ATOM 713 C CA . ILE A 1 92 ? -2.727 -9.286 14.498 1.00 95.31 92 ILE A CA 1
ATOM 714 C C . ILE A 1 92 ? -1.744 -8.955 15.618 1.00 95.31 92 ILE A C 1
ATOM 716 O O . ILE A 1 92 ? -0.685 -9.568 15.691 1.00 95.31 92 ILE A O 1
ATOM 720 N N . LEU A 1 93 ? -2.098 -8.024 16.507 1.00 94.00 93 LEU A N 1
ATOM 721 C CA . LEU A 1 93 ? -1.254 -7.669 17.649 1.00 94.00 93 LEU A CA 1
ATOM 722 C C . LEU A 1 93 ? -0.979 -8.885 18.535 1.00 94.00 93 LEU A C 1
ATOM 724 O O . LEU A 1 93 ? 0.180 -9.154 18.831 1.00 94.00 93 LEU A O 1
ATOM 728 N N . ARG A 1 94 ? -2.015 -9.663 18.876 1.00 92.44 94 ARG A N 1
ATOM 729 C CA . ARG A 1 94 ? -1.861 -10.901 19.655 1.00 92.44 94 ARG A CA 1
ATOM 730 C C . ARG A 1 94 ? -1.038 -11.964 18.931 1.00 92.44 94 ARG A C 1
ATOM 732 O O . ARG A 1 94 ? -0.269 -12.674 19.565 1.00 92.44 94 ARG A O 1
ATOM 739 N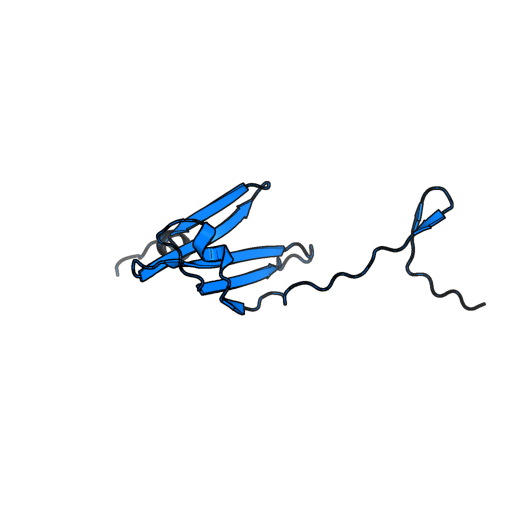 N . ALA A 1 95 ? -1.186 -12.087 17.614 1.00 93.88 95 ALA A N 1
ATOM 740 C CA . ALA A 1 95 ? -0.388 -13.027 16.832 1.00 93.88 95 ALA A CA 1
ATOM 741 C C . ALA A 1 95 ? 1.100 -12.633 16.784 1.00 93.88 95 ALA A C 1
ATOM 743 O O . ALA A 1 95 ? 1.960 -13.506 16.717 1.00 93.88 95 ALA A O 1
ATOM 744 N N . LEU A 1 96 ? 1.407 -11.331 16.823 1.00 93.56 96 LEU A N 1
ATOM 745 C CA . LEU A 1 96 ? 2.777 -10.810 16.795 1.00 93.56 96 LEU A CA 1
ATOM 746 C C . LEU A 1 96 ? 3.437 -10.746 18.177 1.00 93.56 96 LEU A C 1
ATOM 748 O O . LEU A 1 96 ? 4.657 -10.857 18.254 1.00 93.56 96 LEU A O 1
ATOM 752 N N . SER A 1 97 ? 2.667 -10.564 19.255 1.00 90.44 97 SER A N 1
ATOM 753 C CA . SER A 1 97 ? 3.197 -10.453 20.622 1.00 90.44 97 SER A CA 1
ATOM 754 C C . SER A 1 97 ? 3.735 -11.771 21.188 1.00 90.44 97 SER A C 1
ATOM 756 O O . SER A 1 97 ? 4.373 -11.760 22.235 1.00 90.44 97 SER A O 1
ATOM 758 N N . GLY A 1 98 ? 3.496 -12.899 20.513 1.00 81.19 98 GLY A N 1
ATOM 759 C CA . GLY A 1 98 ? 3.822 -14.226 21.031 1.00 81.19 98 GLY A CA 1
ATOM 760 C C . GLY A 1 98 ? 2.880 -14.666 22.157 1.00 81.19 98 GLY A C 1
ATOM 761 O O . GLY A 1 98 ? 1.958 -13.945 22.547 1.00 81.19 98 GLY A O 1
ATOM 762 N N . SER A 1 99 ? 3.081 -15.887 22.652 1.00 72.38 99 SER A N 1
ATOM 763 C CA . SER A 1 99 ? 2.368 -16.402 23.820 1.00 72.38 99 SER A CA 1
ATOM 764 C C . SER A 1 99 ? 2.887 -15.727 25.086 1.00 72.38 99 SER A C 1
ATOM 766 O O . SER A 1 99 ? 4.086 -15.780 25.355 1.00 72.38 99 SER A O 1
ATOM 768 N N . GLU A 1 100 ? 1.992 -15.149 25.885 1.00 67.12 100 GLU A N 1
ATOM 769 C CA . GLU A 1 100 ? 2.309 -14.802 27.268 1.00 67.12 100 GLU A CA 1
ATOM 770 C C . GLU A 1 100 ? 2.652 -16.093 28.019 1.00 67.12 100 GLU A C 1
ATOM 772 O O . GLU A 1 100 ? 1.781 -16.915 28.304 1.00 67.12 100 GLU A O 1
ATOM 777 N N . SER A 1 101 ? 3.931 -16.287 28.333 1.00 60.75 101 SER A N 1
ATOM 778 C CA . SER A 1 101 ? 4.306 -17.131 29.459 1.00 60.75 101 SER A CA 1
ATOM 779 C C . SER A 1 101 ? 3.817 -16.394 30.700 1.00 60.75 101 SER A C 1
ATOM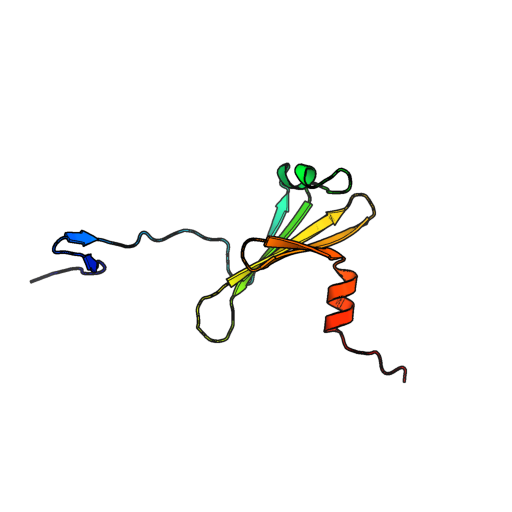 781 O O . SER A 1 101 ? 4.445 -15.421 31.109 1.00 60.75 101 SER A O 1
ATOM 783 N N . GLN A 1 102 ? 2.663 -16.782 31.247 1.00 57.00 102 GLN A N 1
ATOM 784 C CA . GLN A 1 102 ? 2.256 -16.327 32.575 1.00 57.00 102 GLN A CA 1
ATOM 785 C C . GLN A 1 102 ? 3.345 -16.768 33.563 1.00 57.00 102 GLN A C 1
ATOM 787 O O . GLN A 1 102 ? 3.446 -17.953 33.880 1.00 57.00 102 GLN A O 1
ATOM 792 N N . THR A 1 103 ? 4.207 -15.835 33.959 1.00 45.72 103 THR A N 1
ATOM 793 C CA . THR A 1 103 ? 5.063 -15.939 35.147 1.00 45.72 103 THR A CA 1
ATOM 794 C C . THR A 1 103 ? 4.361 -15.292 36.319 1.00 45.72 103 THR A C 1
ATOM 796 O O . THR A 1 103 ? 3.862 -14.162 36.107 1.00 45.72 103 THR A O 1
#

Secondary structure (DSSP, 8-state):
-------EEETTEEE-PPP---PPBT-EEEEE-GGGGGG-TTEEEEEEEEEEEPSSSS--EEEEEEEEETTS-EEEEEEETTEEEEEEHHHHHHHHS------

pLDDT: mean 92.8, std 9.13, range [45.72, 98.0]